Protein AF-S4PK07-F1 (afdb_monomer)

Nearest PDB structures (foldseek):
  1t4g-assembly1_A  TM=9.200E-01  e=1.326E-03  Methanococcus voltae
  2f1j-assembly1_A  TM=9.199E-01  e=3.202E-03  Methanococcus voltae
  2bke-assembly1_A  TM=7.928E-01  e=1.201E-02  Saccharolobus solfataricus P2
  8dfb-assembly1_B  TM=7.215E-01  e=1.399E-01  Methanopyrus kandleri
  8gja-assembly3_F  TM=7.764E-01  e=1.349E+00  Alvinella pompejana

Mean predicted aligned error: 3.51 Å

Secondary structure (DSSP, 8-state):
---TT--HHHHHHHHHTT--SHHHHHHS-HHHHHHHSTT--HHHHHHHHHHHHHHHHHHHHHHHHHHHHHHHHHT-

Structure (mmCIF, N/CA/C/O backbone):
data_AF-S4PK07-F1
#
_entry.id   AF-S4PK07-F1
#
loop_
_atom_site.group_PDB
_atom_site.id
_atom_site.type_symbol
_atom_site.label_atom_id
_atom_site.label_alt_id
_atom_site.label_comp_id
_atom_site.label_asym_id
_atom_site.label_entity_id
_atom_site.label_seq_id
_atom_site.pdbx_PDB_ins_code
_atom_site.Cartn_x
_atom_site.Cartn_y
_atom_site.Cartn_z
_atom_site.occupancy
_atom_site.B_iso_or_equiv
_atom_site.auth_seq_id
_atom_site.auth_comp_id
_atom_site.auth_asym_id
_atom_site.auth_atom_id
_atom_site.pdbx_PDB_model_num
ATOM 1 N N . MET A 1 1 ? -6.844 3.480 -8.702 1.00 71.62 1 MET A N 1
ATOM 2 C CA . MET A 1 1 ? -5.800 3.499 -7.6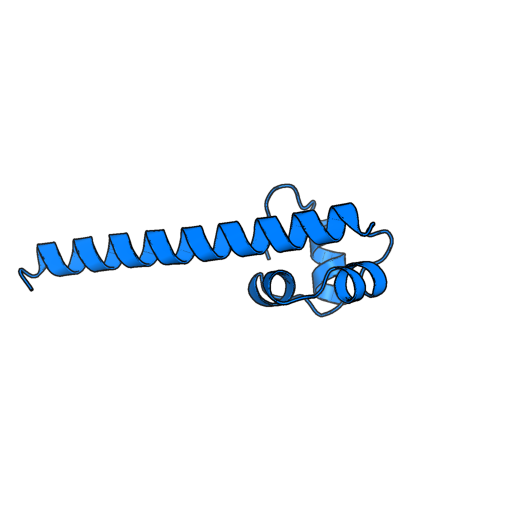62 1.00 71.62 1 MET A CA 1
ATOM 3 C C . MET A 1 1 ? -5.302 4.921 -7.538 1.00 71.62 1 MET A C 1
ATOM 5 O O . MET A 1 1 ? -4.914 5.487 -8.556 1.00 71.62 1 MET A O 1
ATOM 9 N N . GLU A 1 2 ? -5.319 5.465 -6.327 1.00 74.94 2 GLU A N 1
ATOM 10 C CA . GLU A 1 2 ? -4.716 6.757 -6.005 1.00 74.94 2 GLU A CA 1
ATOM 11 C C . GLU A 1 2 ? -3.502 6.510 -5.108 1.00 74.94 2 GLU A C 1
ATOM 13 O O . GLU A 1 2 ? -3.574 5.734 -4.160 1.00 74.94 2 GLU A O 1
ATOM 18 N N . LEU A 1 3 ? -2.370 7.108 -5.468 1.00 75.94 3 LEU A N 1
ATOM 19 C CA . LEU A 1 3 ? -1.109 7.053 -4.733 1.00 75.94 3 LEU A CA 1
ATOM 20 C C . LEU A 1 3 ? -0.524 8.470 -4.731 1.00 75.94 3 LEU A C 1
ATOM 22 O O . LEU A 1 3 ? -0.458 9.081 -5.807 1.00 75.94 3 LEU A O 1
ATOM 26 N N . PRO A 1 4 ? -0.076 8.999 -3.580 1.00 73.38 4 PRO A N 1
ATOM 27 C CA . PRO A 1 4 ? 0.588 10.287 -3.509 1.00 73.38 4 PRO A CA 1
ATOM 28 C C . PRO A 1 4 ? 1.743 10.360 -4.508 1.00 73.38 4 PRO A C 1
ATOM 30 O O . PRO A 1 4 ? 2.482 9.396 -4.698 1.00 73.38 4 PRO A O 1
ATOM 33 N N . ALA A 1 5 ? 1.871 11.504 -5.182 1.00 71.69 5 ALA A N 1
ATOM 34 C CA . ALA A 1 5 ? 2.905 11.771 -6.186 1.00 71.69 5 ALA A CA 1
ATOM 35 C C . ALA A 1 5 ? 2.934 10.824 -7.413 1.00 71.69 5 ALA A C 1
ATOM 37 O O . ALA A 1 5 ? 3.823 10.939 -8.263 1.00 71.69 5 ALA A O 1
ATOM 38 N N . VAL A 1 6 ? 1.943 9.942 -7.590 1.00 82.12 6 VAL A N 1
ATOM 39 C CA . VAL A 1 6 ? 1.825 9.092 -8.782 1.00 82.12 6 VAL A CA 1
ATOM 40 C C . VAL A 1 6 ? 0.973 9.788 -9.836 1.00 82.12 6 VAL A C 1
ATOM 42 O O . VAL A 1 6 ? -0.248 9.875 -9.743 1.00 82.12 6 VAL A O 1
ATOM 45 N N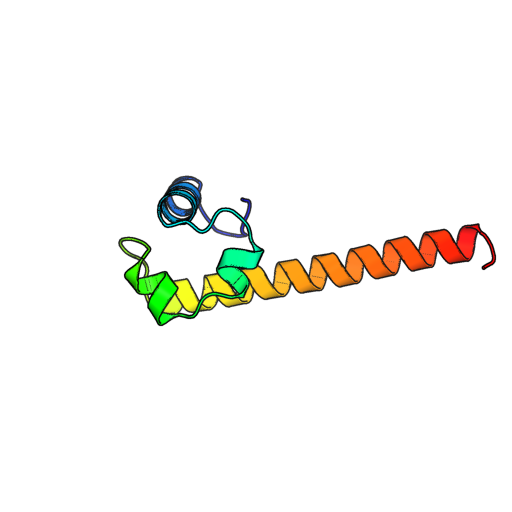 . LYS A 1 7 ? 1.623 10.257 -10.905 1.00 87.88 7 LYS A N 1
ATOM 46 C CA . LYS A 1 7 ? 0.921 10.789 -12.083 1.00 87.88 7 LYS A CA 1
ATOM 47 C C . LYS A 1 7 ? 0.042 9.705 -12.720 1.00 87.88 7 LYS A C 1
ATOM 49 O O . LYS A 1 7 ? 0.425 8.535 -12.760 1.00 87.88 7 LYS A O 1
ATOM 54 N N . ARG A 1 8 ? -1.070 10.108 -13.350 1.00 88.88 8 ARG A N 1
ATOM 55 C CA . ARG A 1 8 ? -2.019 9.212 -14.049 1.00 88.88 8 ARG A CA 1
ATOM 56 C C . ARG A 1 8 ? -1.342 8.191 -14.974 1.00 88.88 8 ARG A C 1
ATOM 58 O O . ARG A 1 8 ? -1.742 7.033 -15.009 1.00 88.88 8 ARG A O 1
ATOM 65 N N . ALA A 1 9 ? -0.299 8.602 -15.698 1.00 89.88 9 ALA A N 1
ATOM 66 C CA . ALA A 1 9 ? 0.459 7.711 -16.577 1.00 89.88 9 ALA A CA 1
ATOM 67 C C . ALA A 1 9 ? 1.125 6.547 -15.818 1.00 89.88 9 ALA A C 1
ATOM 69 O O . ALA A 1 9 ? 1.045 5.403 -16.262 1.00 89.88 9 ALA A O 1
ATOM 70 N N . ARG A 1 10 ? 1.723 6.812 -14.649 1.00 92.25 10 ARG A N 1
ATOM 71 C CA . ARG A 1 10 ? 2.331 5.775 -13.803 1.00 92.25 10 ARG A CA 1
ATOM 72 C C . ARG A 1 10 ? 1.264 4.872 -13.183 1.00 92.25 10 ARG A C 1
ATOM 74 O O . ARG A 1 10 ? 1.446 3.661 -13.179 1.00 92.25 10 ARG A O 1
A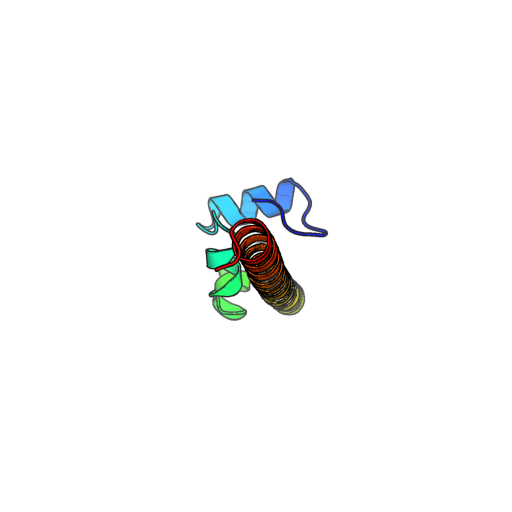TOM 81 N N . ALA A 1 11 ? 0.131 5.429 -12.749 1.00 91.81 11 ALA A N 1
ATOM 82 C CA . ALA A 1 11 ? -0.999 4.629 -12.268 1.00 91.81 11 ALA A CA 1
ATOM 83 C C . ALA A 1 11 ? -1.503 3.644 -13.343 1.00 91.81 11 ALA A C 1
ATOM 85 O O . ALA A 1 11 ? -1.756 2.479 -13.050 1.00 91.81 11 ALA A O 1
ATOM 86 N N . LEU A 1 12 ? -1.575 4.075 -14.609 1.00 92.56 12 LEU A N 1
ATOM 87 C CA . LEU A 1 12 ? -1.926 3.196 -15.731 1.00 92.56 12 LEU A CA 1
ATOM 88 C C . LEU A 1 12 ? -0.891 2.087 -15.961 1.00 92.56 12 LEU A C 1
ATOM 90 O O . LEU A 1 12 ? -1.279 0.959 -16.255 1.00 92.56 12 LEU A O 1
ATOM 94 N N . GLN A 1 13 ? 0.407 2.381 -15.834 1.00 94.31 13 GLN A N 1
ATOM 95 C CA . GLN A 1 13 ? 1.458 1.361 -15.939 1.00 94.31 13 GLN A CA 1
ATOM 96 C C . GLN A 1 13 ? 1.337 0.309 -14.831 1.00 94.31 13 GLN A C 1
ATOM 98 O O . GLN A 1 13 ? 1.401 -0.878 -15.128 1.00 94.31 13 GLN A O 1
ATOM 103 N N . LEU A 1 14 ? 1.101 0.738 -13.588 1.00 94.75 14 LEU A N 1
ATOM 104 C CA . LEU A 1 14 ? 0.898 -0.156 -12.444 1.00 94.75 14 LEU A CA 1
ATOM 105 C C . LEU A 1 14 ? -0.302 -1.087 -12.669 1.00 94.75 14 LEU A C 1
ATOM 107 O O . LEU A 1 14 ? -0.163 -2.303 -12.562 1.00 94.75 14 LEU A O 1
ATOM 111 N N . VAL A 1 15 ? -1.444 -0.537 -13.095 1.00 93.94 15 VAL A N 1
ATOM 112 C CA . VAL A 1 15 ? -2.654 -1.324 -13.392 1.00 93.94 15 VAL A CA 1
ATOM 113 C C . VAL A 1 15 ? -2.415 -2.330 -14.520 1.00 93.94 15 VAL A C 1
ATOM 115 O O . VAL A 1 15 ? -2.855 -3.475 -14.424 1.00 93.94 15 VAL A O 1
ATOM 118 N N . ARG A 1 16 ? -1.707 -1.926 -15.584 1.00 94.56 16 ARG A N 1
ATOM 119 C CA . ARG A 1 16 ? -1.348 -2.816 -16.704 1.00 94.56 16 ARG A CA 1
ATOM 120 C C . ARG A 1 16 ? -0.389 -3.929 -16.285 1.00 94.56 16 ARG A C 1
ATOM 122 O O . ARG A 1 16 ? -0.496 -5.025 -16.816 1.00 94.56 16 ARG A O 1
ATOM 129 N N . ALA A 1 17 ? 0.491 -3.659 -15.324 1.00 94.88 17 ALA A N 1
ATOM 130 C CA . ALA A 1 17 ? 1.390 -4.643 -14.727 1.00 94.88 17 ALA A CA 1
ATOM 131 C C . ALA A 1 17 ? 0.705 -5.544 -13.674 1.00 94.88 17 ALA A C 1
ATOM 133 O O . ALA A 1 17 ? 1.362 -6.380 -13.067 1.00 94.88 17 ALA A O 1
ATOM 134 N N . GLY A 1 18 ? -0.609 -5.398 -13.456 1.00 94.81 18 GLY A N 1
ATOM 135 C CA . GLY A 1 18 ? -1.392 -6.241 -12.546 1.00 94.81 18 GLY A CA 1
ATOM 136 C C . GLY A 1 18 ? -1.596 -5.664 -11.143 1.00 94.81 18 GLY A C 1
ATOM 137 O O . GLY A 1 18 ? -2.410 -6.201 -10.397 1.00 94.81 18 GLY A O 1
ATOM 138 N N . TYR A 1 19 ? -0.956 -4.542 -10.807 1.00 95.88 19 TYR A N 1
ATOM 139 C CA . TYR A 1 19 ? -1.112 -3.851 -9.524 1.00 95.88 19 TYR A CA 1
ATOM 140 C C . TYR A 1 19 ? -2.349 -2.945 -9.560 1.00 95.88 19 TYR A C 1
ATOM 142 O O . TYR A 1 19 ? -2.282 -1.764 -9.913 1.00 95.88 19 TYR A O 1
ATOM 150 N N . LYS A 1 20 ? -3.519 -3.512 -9.258 1.00 94.12 20 LYS A N 1
ATOM 151 C CA . LYS A 1 20 ? -4.819 -2.834 -9.407 1.00 94.12 20 LYS A CA 1
ATOM 152 C C . LYS A 1 20 ? -5.251 -2.118 -8.132 1.00 94.12 20 LYS A C 1
ATOM 154 O O . LYS A 1 20 ? -6.015 -1.151 -8.202 1.00 94.12 20 LYS A O 1
ATOM 159 N N . ARG A 1 21 ? -4.758 -2.575 -6.983 1.00 94.81 21 ARG A N 1
ATOM 160 C CA . ARG A 1 21 ? -5.085 -2.061 -5.656 1.00 94.81 21 ARG A CA 1
ATOM 161 C C . ARG A 1 21 ? -3.829 -1.689 -4.875 1.00 94.81 21 ARG A C 1
ATOM 163 O O . ARG A 1 21 ? -2.745 -2.197 -5.148 1.00 94.81 21 ARG A O 1
ATOM 170 N N . ILE A 1 22 ? -3.972 -0.784 -3.908 1.00 94.56 22 ILE A N 1
ATOM 171 C CA . ILE A 1 22 ? -2.845 -0.284 -3.104 1.00 94.56 22 ILE A CA 1
ATOM 172 C C . ILE A 1 22 ? -2.143 -1.414 -2.341 1.00 94.56 22 ILE A C 1
ATOM 174 O O . ILE A 1 22 ? -0.922 -1.417 -2.203 1.00 94.56 22 ILE A O 1
ATOM 178 N N . GLU A 1 23 ? -2.908 -2.425 -1.932 1.00 95.88 23 GLU A N 1
ATOM 179 C CA . GLU A 1 23 ? -2.419 -3.617 -1.250 1.00 95.88 23 GLU A CA 1
ATOM 180 C C . GLU A 1 23 ? -1.498 -4.453 -2.139 1.00 95.88 23 GLU A C 1
ATOM 182 O O . GLU A 1 23 ? -0.561 -5.059 -1.625 1.00 95.88 23 GLU A O 1
ATOM 187 N N . ASP A 1 24 ? -1.727 -4.460 -3.456 1.00 96.81 24 ASP A N 1
ATOM 188 C CA . ASP A 1 24 ? -0.879 -5.185 -4.405 1.00 96.81 24 ASP A CA 1
ATOM 189 C C . ASP A 1 24 ? 0.532 -4.579 -4.422 1.00 96.81 24 ASP A C 1
ATOM 191 O O . ASP A 1 24 ? 1.523 -5.299 -4.488 1.00 96.81 24 ASP A O 1
ATOM 195 N N . ILE A 1 25 ? 0.630 -3.250 -4.306 1.00 96.50 25 ILE A N 1
ATOM 196 C CA . ILE A 1 25 ? 1.907 -2.525 -4.260 1.00 96.50 25 ILE A CA 1
ATOM 197 C C . ILE A 1 25 ? 2.566 -2.682 -2.892 1.00 96.50 25 ILE A C 1
ATOM 199 O O . ILE A 1 25 ? 3.751 -2.981 -2.820 1.00 96.50 25 ILE A O 1
ATOM 203 N N . ALA A 1 26 ? 1.812 -2.538 -1.800 1.00 97.06 26 ALA A N 1
ATOM 204 C CA . ALA A 1 26 ? 2.352 -2.649 -0.443 1.00 97.06 26 ALA A CA 1
ATOM 205 C C . ALA A 1 26 ? 2.975 -4.029 -0.141 1.00 97.06 26 ALA A C 1
ATOM 207 O O . ALA A 1 26 ? 3.897 -4.129 0.681 1.00 97.06 26 ALA A O 1
ATOM 208 N N . LYS A 1 27 ? 2.465 -5.082 -0.796 1.00 97.31 27 LYS A N 1
ATOM 209 C CA . LYS A 1 27 ? 2.926 -6.474 -0.666 1.00 97.31 27 LYS A CA 1
ATOM 210 C C . LYS A 1 27 ? 4.029 -6.861 -1.651 1.00 97.31 27 LYS A C 1
ATOM 212 O O . LYS A 1 27 ? 4.664 -7.887 -1.437 1.00 97.31 27 LYS A O 1
ATOM 217 N N . ALA A 1 28 ? 4.241 -6.083 -2.711 1.00 97.62 28 ALA A N 1
ATOM 218 C CA . ALA A 1 28 ? 5.252 -6.386 -3.714 1.00 97.62 28 ALA A CA 1
ATOM 219 C C . ALA A 1 28 ? 6.671 -6.275 -3.138 1.00 97.62 28 ALA A C 1
ATOM 221 O O . ALA A 1 28 ? 6.934 -5.472 -2.236 1.00 97.62 28 ALA A O 1
ATOM 222 N N . SER A 1 29 ? 7.605 -7.041 -3.700 1.00 98.00 29 SER A N 1
ATOM 223 C CA . SER A 1 29 ? 9.030 -6.776 -3.507 1.00 98.00 29 SER A CA 1
ATOM 224 C C . SER A 1 29 ? 9.517 -5.661 -4.439 1.00 98.00 29 SER A C 1
ATOM 226 O O . SER A 1 29 ? 8.955 -5.420 -5.512 1.00 98.00 29 SER A O 1
ATOM 228 N N . VAL A 1 30 ? 10.601 -4.987 -4.042 1.00 98.06 30 VAL A N 1
ATOM 229 C CA . VAL A 1 30 ? 11.238 -3.933 -4.851 1.00 98.06 30 VAL A CA 1
ATOM 230 C C . VAL A 1 30 ? 11.639 -4.465 -6.228 1.00 98.06 30 VAL A C 1
ATOM 232 O O . VAL A 1 30 ? 11.429 -3.783 -7.230 1.00 98.06 30 VAL A O 1
ATOM 235 N N . ASP A 1 31 ? 12.185 -5.683 -6.282 1.00 97.88 31 ASP A N 1
ATOM 236 C CA . ASP A 1 31 ? 12.665 -6.297 -7.520 1.00 97.88 31 ASP A CA 1
ATOM 237 C C . ASP A 1 31 ? 11.513 -6.683 -8.454 1.00 97.88 31 ASP A C 1
ATOM 239 O O . ASP A 1 31 ? 11.559 -6.359 -9.639 1.00 97.88 31 ASP A O 1
ATOM 243 N N . GLU A 1 32 ? 10.439 -7.293 -7.943 1.00 97.19 32 GLU A N 1
ATOM 244 C CA . GLU A 1 32 ? 9.248 -7.591 -8.754 1.00 97.19 32 GLU A CA 1
ATOM 245 C C . GLU A 1 32 ? 8.632 -6.316 -9.330 1.00 97.19 32 GLU A C 1
ATOM 247 O O . GLU A 1 32 ? 8.340 -6.246 -10.524 1.00 97.19 32 GLU A O 1
ATOM 252 N N . LEU A 1 33 ? 8.460 -5.286 -8.497 1.00 96.56 33 LEU A N 1
ATOM 253 C CA . LEU A 1 33 ? 7.817 -4.048 -8.916 1.00 96.56 33 LEU A CA 1
ATOM 254 C C . LEU A 1 33 ? 8.667 -3.294 -9.950 1.00 96.56 33 LEU A C 1
ATOM 256 O O . LEU A 1 33 ? 8.131 -2.818 -10.952 1.00 96.56 33 LEU A O 1
ATOM 260 N N . ALA A 1 34 ? 9.986 -3.215 -9.745 1.00 97.44 34 ALA A N 1
ATOM 261 C CA . ALA A 1 34 ? 10.906 -2.575 -10.686 1.00 97.44 34 ALA A CA 1
ATOM 262 C C . ALA A 1 34 ? 10.997 -3.325 -12.028 1.00 97.44 34 ALA A C 1
ATOM 264 O O . ALA A 1 34 ? 11.079 -2.686 -13.076 1.00 97.44 34 ALA A O 1
ATOM 265 N N . ASN A 1 35 ? 10.934 -4.661 -12.012 1.00 97.12 35 ASN A N 1
ATOM 266 C CA . ASN A 1 35 ? 11.010 -5.480 -13.225 1.00 97.12 35 ASN A CA 1
ATOM 267 C C . ASN A 1 35 ? 9.701 -5.483 -14.029 1.00 97.12 35 ASN A C 1
ATOM 269 O O . ASN A 1 35 ? 9.733 -5.490 -15.258 1.00 97.12 35 ASN A O 1
ATOM 273 N N . ASN A 1 36 ? 8.548 -5.451 -13.356 1.00 96.06 36 ASN A N 1
ATOM 274 C CA . ASN A 1 36 ? 7.240 -5.545 -14.012 1.00 96.06 36 ASN A CA 1
ATOM 275 C C . ASN A 1 36 ? 6.708 -4.195 -14.516 1.00 96.06 36 ASN A C 1
ATOM 277 O O . ASN A 1 36 ? 5.799 -4.154 -15.348 1.00 96.06 36 ASN A O 1
ATOM 281 N N . VAL A 1 37 ? 7.249 -3.076 -14.0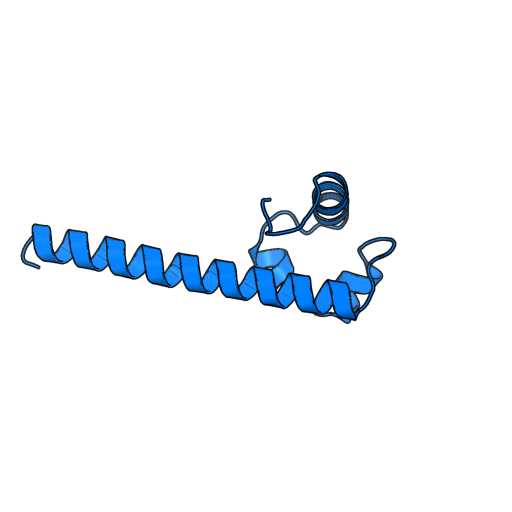25 1.00 94.75 37 VAL A N 1
ATOM 282 C CA . VAL A 1 37 ? 6.784 -1.732 -14.382 1.00 94.75 37 VAL A CA 1
ATOM 283 C C . VAL A 1 37 ? 7.857 -1.002 -15.186 1.00 94.75 37 VAL A C 1
ATOM 285 O O . VAL A 1 37 ? 8.900 -0.613 -14.668 1.00 94.75 37 VAL A O 1
ATOM 288 N N . ALA A 1 38 ? 7.562 -0.735 -16.460 1.00 91.69 38 ALA A N 1
ATOM 289 C CA . ALA A 1 38 ? 8.493 -0.068 -17.368 1.00 91.69 38 ALA A CA 1
ATOM 290 C C . ALA A 1 38 ? 9.043 1.257 -16.801 1.00 91.69 38 ALA A C 1
ATOM 292 O 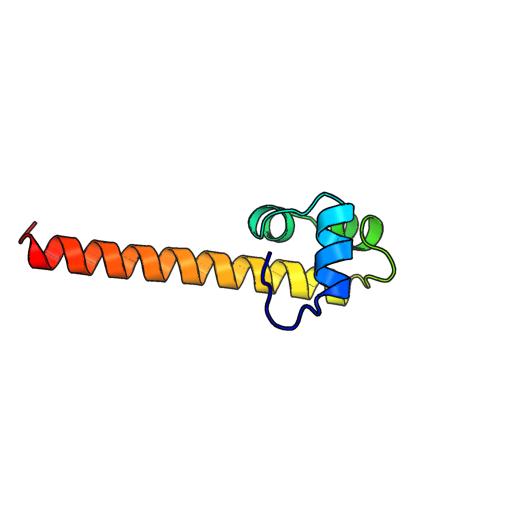O . ALA A 1 38 ? 8.304 2.096 -16.266 1.00 91.69 38 ALA A O 1
ATOM 293 N N . HIS A 1 39 ? 10.355 1.457 -16.964 1.00 92.50 39 HIS A N 1
ATOM 294 C CA . HIS A 1 39 ? 11.083 2.648 -16.512 1.00 92.50 39 HIS A CA 1
ATOM 295 C C . HIS A 1 39 ? 10.851 2.978 -15.025 1.00 92.50 39 HIS A C 1
ATOM 297 O O . HIS A 1 39 ? 10.699 4.148 -14.656 1.00 92.50 39 HIS A O 1
ATOM 303 N N . LEU A 1 40 ? 10.745 1.961 -14.168 1.00 94.25 40 LEU A N 1
ATOM 304 C CA . LEU A 1 40 ? 10.712 2.129 -12.720 1.00 94.25 40 LEU A CA 1
ATOM 305 C C . LEU A 1 40 ? 12.079 1.759 -12.138 1.00 94.25 40 LEU A C 1
ATOM 307 O O . LEU A 1 40 ? 12.537 0.631 -12.278 1.00 94.25 40 LEU A O 1
ATOM 311 N N . SER A 1 41 ? 12.753 2.716 -11.498 1.00 96.38 41 SER A N 1
ATOM 312 C CA . SER A 1 41 ? 13.992 2.420 -10.775 1.00 96.38 41 SER A CA 1
ATOM 313 C C . SER A 1 41 ? 13.688 1.690 -9.467 1.00 96.38 41 SER A C 1
ATOM 315 O O . SER A 1 41 ? 12.610 1.856 -8.896 1.00 96.38 41 SER A O 1
ATOM 317 N N . ARG A 1 42 ? 14.665 0.942 -8.939 1.00 97.44 42 ARG A N 1
ATOM 318 C CA . ARG A 1 42 ? 14.542 0.273 -7.632 1.00 97.44 42 ARG A CA 1
ATOM 319 C C . ARG A 1 42 ? 14.196 1.254 -6.511 1.00 97.44 42 ARG A C 1
ATOM 321 O O . ARG A 1 42 ? 13.296 0.983 -5.733 1.00 97.44 42 ARG A O 1
ATOM 328 N N . SER A 1 43 ? 14.846 2.418 -6.468 1.00 97.12 43 SER A N 1
ATOM 329 C CA . SER A 1 43 ? 14.554 3.448 -5.460 1.00 97.12 43 SER A CA 1
ATOM 330 C C . SER A 1 43 ? 13.130 3.994 -5.584 1.00 97.12 43 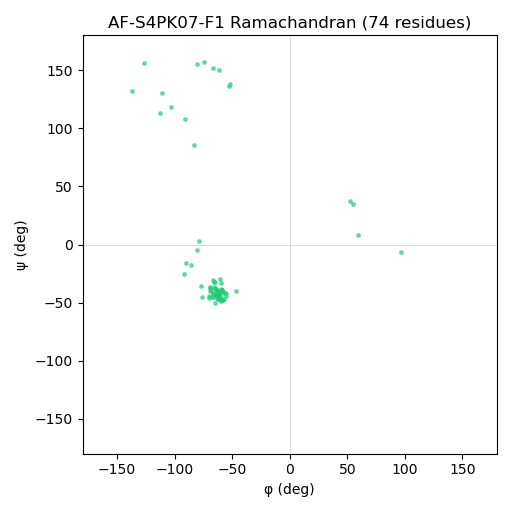SER A C 1
ATOM 332 O O . SER A 1 43 ? 12.459 4.206 -4.582 1.00 97.12 43 SER A O 1
ATOM 334 N N . ALA A 1 44 ? 12.633 4.196 -6.810 1.00 95.00 44 ALA A N 1
ATOM 335 C CA . ALA A 1 44 ? 11.253 4.628 -7.011 1.00 95.00 44 ALA A CA 1
ATOM 336 C C . ALA A 1 44 ? 10.248 3.527 -6.631 1.00 95.00 44 ALA A C 1
ATOM 338 O O . ALA A 1 44 ? 9.204 3.834 -6.065 1.00 95.00 44 ALA A O 1
ATOM 339 N N . ALA A 1 45 ? 10.561 2.261 -6.916 1.00 96.62 45 ALA A N 1
ATOM 340 C CA . ALA A 1 45 ? 9.758 1.121 -6.485 1.00 96.62 45 ALA A CA 1
ATOM 341 C C . ALA A 1 45 ? 9.690 1.026 -4.952 1.00 96.62 45 ALA A C 1
ATOM 343 O O . ALA A 1 45 ? 8.600 0.907 -4.402 1.00 96.62 45 ALA A O 1
ATOM 344 N N . ASP A 1 46 ? 10.823 1.161 -4.265 1.00 97.75 46 ASP A N 1
ATOM 345 C CA . ASP A 1 46 ? 10.893 1.151 -2.802 1.00 97.75 46 ASP A CA 1
ATOM 346 C C . ASP A 1 46 ? 10.075 2.287 -2.165 1.00 97.75 46 ASP A C 1
ATOM 348 O O . ASP A 1 46 ? 9.271 2.056 -1.257 1.00 97.75 46 ASP A O 1
ATOM 352 N N . HIS A 1 47 ? 10.172 3.503 -2.714 1.00 95.81 47 HIS A N 1
ATOM 353 C CA . HIS A 1 47 ? 9.335 4.623 -2.282 1.00 95.81 47 HIS A CA 1
ATOM 354 C C . HIS A 1 47 ? 7.840 4.366 -2.508 1.00 95.81 47 HIS A C 1
ATOM 356 O O . HIS A 1 47 ? 7.034 4.696 -1.641 1.00 95.81 47 HIS A O 1
ATOM 362 N N . LEU A 1 48 ? 7.448 3.764 -3.638 1.00 95.56 48 LEU A N 1
ATOM 363 C CA . LEU A 1 48 ? 6.047 3.414 -3.900 1.00 95.56 48 LEU A CA 1
ATOM 364 C C . LEU A 1 48 ? 5.522 2.377 -2.904 1.00 95.56 48 LEU A C 1
ATOM 366 O O . LEU A 1 48 ? 4.409 2.529 -2.405 1.00 95.56 48 LEU A O 1
ATOM 370 N N . ILE A 1 49 ? 6.319 1.350 -2.604 1.00 97.00 49 ILE A N 1
ATOM 371 C CA . ILE A 1 49 ? 5.972 0.309 -1.629 1.00 97.00 49 ILE A CA 1
ATOM 372 C C . ILE A 1 49 ? 5.802 0.932 -0.241 1.00 97.00 49 ILE A C 1
ATOM 374 O O . ILE A 1 49 ? 4.795 0.691 0.427 1.00 97.00 49 ILE A O 1
ATOM 378 N N . SER A 1 50 ? 6.746 1.777 0.173 1.00 96.81 50 SER A N 1
ATOM 379 C CA . SER A 1 50 ? 6.701 2.467 1.465 1.00 96.81 50 SER A CA 1
ATOM 380 C C . SER A 1 50 ? 5.494 3.401 1.572 1.00 96.81 50 SER A C 1
ATOM 382 O O . SER A 1 50 ? 4.747 3.324 2.545 1.00 96.81 50 SER A O 1
ATOM 384 N N . ALA A 1 51 ? 5.230 4.213 0.544 1.00 95.69 51 ALA A N 1
ATOM 385 C CA . ALA A 1 51 ? 4.064 5.095 0.501 1.00 95.69 51 ALA A CA 1
ATOM 386 C C . ALA A 1 51 ? 2.739 4.314 0.544 1.00 95.69 51 ALA A C 1
ATOM 388 O O . ALA A 1 51 ? 1.813 4.704 1.254 1.00 95.69 51 ALA A O 1
ATOM 389 N N . ALA A 1 52 ? 2.652 3.185 -0.167 1.00 96.00 52 ALA A N 1
ATOM 390 C CA . ALA A 1 52 ? 1.477 2.318 -0.138 1.00 96.00 52 ALA A CA 1
ATOM 391 C C . ALA A 1 52 ? 1.227 1.721 1.257 1.00 96.00 52 ALA A C 1
ATOM 393 O O . ALA A 1 52 ? 0.080 1.630 1.692 1.00 96.00 52 ALA A O 1
ATOM 394 N N . ARG A 1 53 ? 2.290 1.337 1.977 1.00 97.06 53 ARG A N 1
ATOM 395 C CA . ARG A 1 53 ? 2.188 0.832 3.355 1.00 97.06 53 ARG A CA 1
ATOM 396 C C . ARG A 1 53 ? 1.738 1.913 4.328 1.00 97.06 53 ARG A C 1
ATOM 398 O O . ARG A 1 53 ? 0.838 1.647 5.115 1.00 97.06 53 ARG A O 1
ATOM 405 N N . VAL A 1 54 ? 2.313 3.113 4.246 1.00 96.38 54 VAL A N 1
ATOM 406 C CA . VAL A 1 54 ? 1.911 4.250 5.090 1.00 96.38 54 VAL A CA 1
ATOM 407 C C . VAL A 1 54 ? 0.428 4.559 4.900 1.00 96.38 54 VAL A C 1
ATOM 409 O O . VAL A 1 54 ? -0.303 4.584 5.880 1.00 96.38 54 VAL A O 1
ATOM 412 N N . MET A 1 55 ? -0.049 4.650 3.655 1.00 95.62 55 MET A N 1
ATOM 413 C CA . MET A 1 55 ? -1.471 4.883 3.377 1.00 95.62 55 MET A CA 1
ATOM 414 C C . MET A 1 55 ? -2.379 3.798 3.975 1.00 95.62 55 MET A C 1
ATOM 416 O O . MET A 1 55 ? -3.473 4.085 4.458 1.00 95.62 55 MET A O 1
ATOM 420 N N . LEU A 1 56 ? -1.957 2.532 3.926 1.00 96.69 56 LEU A N 1
ATOM 421 C CA . LEU A 1 56 ? -2.728 1.441 4.519 1.00 96.69 56 LEU A CA 1
ATOM 422 C C . LEU A 1 56 ? -2.749 1.508 6.047 1.00 96.69 56 LEU A C 1
ATOM 424 O O . LEU A 1 56 ? -3.783 1.205 6.633 1.00 96.69 56 LEU A O 1
ATOM 428 N N . ILE A 1 57 ? -1.647 1.917 6.676 1.00 97.50 57 ILE A N 1
ATOM 429 C CA . ILE A 1 57 ? -1.582 2.144 8.123 1.00 97.50 57 ILE A CA 1
ATOM 430 C C . ILE A 1 57 ? -2.503 3.303 8.506 1.00 97.50 57 ILE A C 1
ATOM 432 O O . ILE A 1 57 ? -3.363 3.122 9.357 1.00 97.50 57 ILE A O 1
ATOM 436 N N . GLU A 1 58 ? -2.408 4.444 7.820 1.00 96.94 58 GLU A N 1
ATOM 437 C CA . GLU A 1 58 ? -3.298 5.594 8.035 1.00 96.94 58 GLU A CA 1
ATOM 438 C C . GLU A 1 58 ? -4.771 5.201 7.886 1.00 96.94 58 GLU A C 1
ATOM 440 O O . GLU A 1 58 ? -5.605 5.570 8.707 1.00 96.94 58 GLU A O 1
ATOM 445 N N . LYS A 1 59 ? -5.100 4.382 6.880 1.00 96.38 59 LYS A N 1
ATOM 446 C CA . LYS A 1 59 ? -6.456 3.852 6.710 1.00 96.38 59 LYS A CA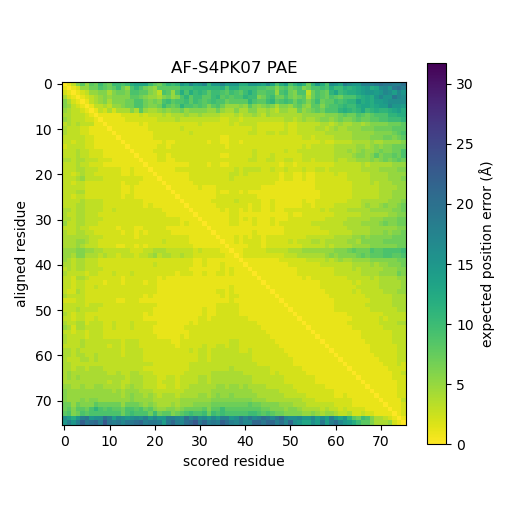 1
ATOM 447 C C . LYS A 1 59 ? -6.899 3.002 7.904 1.00 96.38 59 LYS A C 1
ATOM 449 O O . LYS A 1 59 ? -8.057 3.091 8.293 1.00 96.38 59 LYS A O 1
ATOM 454 N N . VAL A 1 60 ? -6.022 2.165 8.456 1.00 98.19 60 VAL A N 1
ATOM 455 C CA . VAL A 1 60 ? -6.337 1.350 9.640 1.00 98.19 60 VAL A CA 1
ATOM 456 C C . VAL A 1 60 ? -6.558 2.233 10.863 1.00 98.19 60 VAL A C 1
ATOM 458 O O . VAL A 1 60 ? -7.541 2.022 11.565 1.00 98.19 60 VAL A O 1
ATOM 461 N N . GLU A 1 61 ? -5.695 3.218 11.096 1.00 98.38 61 GLU A N 1
ATOM 462 C CA . GLU A 1 61 ? -5.831 4.134 12.232 1.00 98.38 61 GLU A CA 1
ATOM 463 C C . GLU A 1 61 ? -7.118 4.963 12.134 1.00 98.38 61 GLU A C 1
ATOM 465 O O . GLU A 1 61 ? -7.869 5.034 13.102 1.00 98.38 61 GLU A O 1
ATOM 470 N N . ASN A 1 62 ? -7.453 5.479 10.948 1.00 98.25 62 ASN A N 1
ATOM 471 C CA . ASN A 1 62 ? -8.710 6.202 10.735 1.00 98.25 62 ASN A CA 1
ATOM 472 C C . ASN A 1 62 ? -9.937 5.319 10.995 1.00 98.25 62 ASN A C 1
ATOM 474 O O . ASN A 1 62 ? -10.875 5.755 11.650 1.00 98.25 62 ASN A O 1
ATOM 478 N N . LEU A 1 63 ? -9.924 4.069 10.517 1.00 98.56 63 LEU A N 1
ATOM 479 C CA . LEU A 1 63 ? -11.021 3.125 10.756 1.00 98.56 63 LEU A CA 1
ATOM 480 C C . LEU A 1 63 ? -11.146 2.737 12.236 1.00 98.56 63 LEU A C 1
ATOM 482 O O . LEU A 1 63 ? -12.244 2.432 12.691 1.00 98.56 63 LEU A O 1
ATOM 486 N N . ARG A 1 64 ? -10.036 2.711 12.983 1.00 98.44 64 ARG A N 1
ATOM 487 C CA . ARG A 1 64 ? -10.049 2.462 14.432 1.00 98.44 64 ARG A CA 1
ATOM 488 C C . ARG A 1 64 ? -10.643 3.638 15.189 1.00 98.44 64 ARG A C 1
ATOM 490 O O . ARG A 1 64 ? -11.498 3.400 16.029 1.00 98.44 64 ARG A O 1
ATOM 497 N N . ALA A 1 65 ? -10.226 4.857 14.854 1.00 98.19 65 ALA A N 1
ATOM 498 C CA . ALA A 1 65 ? -10.785 6.069 15.439 1.00 98.19 65 ALA A CA 1
ATOM 499 C C . ALA A 1 65 ? -12.295 6.165 15.168 1.00 98.19 65 ALA A C 1
ATOM 501 O O . ALA A 1 65 ? -13.072 6.309 16.099 1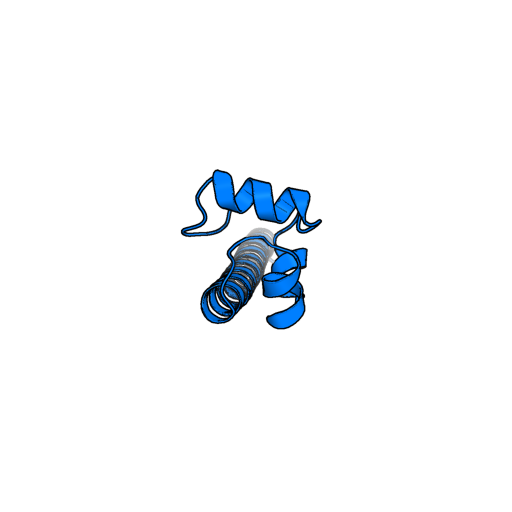.00 98.19 65 ALA A O 1
ATOM 502 N N . GLU A 1 66 ? -12.726 5.947 13.920 1.00 98.06 66 GLU A N 1
ATOM 503 C CA . GLU A 1 66 ? -14.153 5.943 13.562 1.00 98.06 66 GLU A CA 1
ATOM 504 C C . GLU A 1 66 ? -14.941 4.867 14.329 1.00 98.06 66 GLU A C 1
ATOM 506 O O . GLU A 1 66 ? -16.069 5.097 14.757 1.00 98.06 66 GLU A O 1
ATOM 511 N N . ALA A 1 67 ? -14.354 3.684 14.538 1.00 98.25 67 ALA A N 1
ATOM 512 C CA . ALA A 1 67 ? -14.988 2.642 15.338 1.00 98.25 67 ALA A CA 1
ATOM 513 C C . ALA A 1 67 ? -15.077 3.014 16.827 1.00 98.25 67 ALA A C 1
ATOM 515 O O . ALA A 1 67 ? -16.084 2.704 17.458 1.00 98.25 67 ALA A O 1
ATOM 516 N N . GLU A 1 68 ? -14.047 3.652 17.385 1.00 97.62 68 GLU A N 1
ATOM 517 C CA . GLU A 1 68 ? -14.033 4.138 18.769 1.00 97.62 68 GLU A CA 1
ATOM 518 C C . GLU A 1 68 ? -15.102 5.215 18.985 1.00 97.62 68 GLU A C 1
ATOM 520 O O . GLU A 1 68 ? -15.897 5.084 19.913 1.00 97.62 68 GLU A O 1
ATOM 525 N N . ASP A 1 69 ? -15.212 6.177 18.065 1.00 97.62 69 ASP A N 1
ATOM 526 C CA . ASP A 1 69 ? -16.240 7.223 18.093 1.00 97.62 69 ASP A CA 1
ATOM 527 C C . ASP A 1 69 ? -17.656 6.610 18.110 1.00 97.62 69 ASP A C 1
ATOM 529 O O . ASP A 1 69 ? -18.496 6.959 18.941 1.00 97.62 69 ASP A O 1
ATOM 533 N N . VAL A 1 70 ? -17.919 5.625 17.239 1.00 97.62 70 VAL A N 1
ATOM 534 C CA . VAL A 1 70 ? -19.218 4.926 17.192 1.00 97.62 70 VAL A CA 1
ATOM 535 C C . VAL A 1 70 ? -19.493 4.143 18.482 1.00 97.62 70 VAL A C 1
ATOM 537 O O . VAL A 1 70 ? -20.635 4.091 18.944 1.00 97.62 70 VAL A O 1
ATOM 540 N N . MET A 1 71 ? -18.477 3.519 19.080 1.00 97.06 71 MET A N 1
ATOM 541 C CA . MET A 1 71 ? -18.624 2.794 20.349 1.00 97.06 71 MET A CA 1
ATOM 542 C C . MET A 1 71 ? -18.939 3.748 21.508 1.00 97.06 71 MET A C 1
ATOM 544 O O . MET A 1 71 ? -19.839 3.458 22.302 1.00 97.06 71 MET A O 1
ATOM 548 N N . GLU A 1 72 ? -18.272 4.905 21.563 1.00 96.50 72 GLU A N 1
ATOM 549 C CA . GLU A 1 72 ? -18.532 5.947 22.558 1.00 96.50 72 GLU A CA 1
ATOM 550 C C . GLU A 1 72 ? -19.969 6.482 22.446 1.00 96.50 72 GLU A C 1
ATOM 552 O O . GLU A 1 72 ? -20.684 6.556 23.451 1.00 96.50 72 GLU A O 1
ATOM 557 N N . GLU A 1 73 ? -20.442 6.768 21.226 1.00 95.94 73 GLU A N 1
ATOM 558 C CA . GLU A 1 73 ? -21.822 7.210 20.974 1.00 95.94 73 GLU A CA 1
ATOM 559 C C . GLU A 1 73 ? -22.865 6.185 21.447 1.00 95.94 73 GLU A C 1
ATOM 561 O O . GLU A 1 73 ? -23.906 6.548 22.011 1.00 95.94 73 GLU A O 1
ATOM 566 N N . LEU A 1 74 ? -22.583 4.894 21.254 1.00 96.25 74 LEU A N 1
ATOM 567 C CA . LEU A 1 74 ? -23.449 3.795 21.681 1.00 96.25 74 LEU A CA 1
ATOM 568 C C . LEU A 1 74 ? -23.311 3.446 23.174 1.00 96.25 74 LEU A C 1
ATOM 570 O O . LEU A 1 74 ? -24.098 2.637 23.671 1.00 96.25 74 LEU A O 1
ATOM 574 N N . LYS A 1 75 ? -22.373 4.078 23.898 1.00 87.94 75 LYS A N 1
ATOM 575 C CA . LYS A 1 75 ? -22.014 3.774 25.297 1.00 87.94 75 LYS A CA 1
ATOM 576 C C . LYS A 1 75 ? -21.635 2.303 25.514 1.00 87.94 75 LYS A C 1
ATOM 578 O O . LYS A 1 75 ? -21.995 1.727 26.548 1.00 87.94 75 LYS A O 1
ATOM 583 N N . LEU A 1 76 ? -20.986 1.695 24.522 1.00 71.12 76 LEU A N 1
ATOM 584 C CA . LEU A 1 76 ? -20.498 0.314 24.565 1.00 71.12 76 LEU A CA 1
ATOM 585 C C . LEU A 1 76 ? -19.050 0.234 25.051 1.00 71.12 76 LEU A C 1
ATOM 587 O O . LEU A 1 76 ? -18.283 1.187 24.806 1.00 71.12 76 LEU A O 1
#

Organism: NCBI:txid116150

pL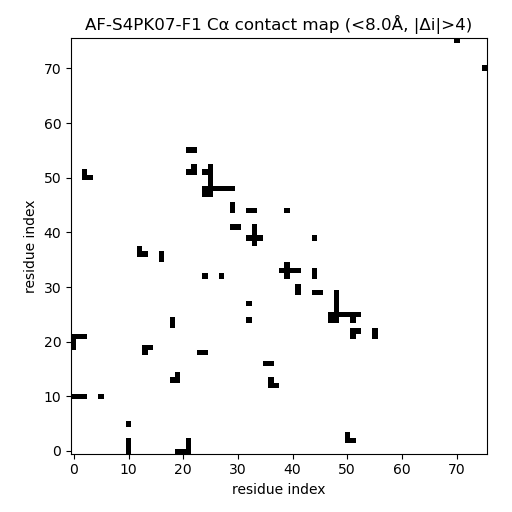DDT: mean 93.82, std 6.69, range [71.12, 98.56]

Foldseek 3Di:
DDFPPQDPVQLVQCVVLVNPDLVSLLPDDLVSQQVSGPPQDSVNSVVSNVRSVVVVVVVVVVVVVVVVVVCVVVVD

Sequence (76 aa):
MELPAVKRARALQLVRAGYKRIEDIAKASVDELANNVAHLSRSAADHLISAARVMLIEKVENLRAEAEDVMEELKL

Solvent-accessible surface area (backbone atoms only — not comparable to full-atom values): 4260 Å² total; per-residue (Å²): 116,87,55,88,94,56,51,70,71,56,46,52,45,38,41,74,58,66,40,63,46,59,65,52,42,41,69,48,52,43,67,60,47,22,72,58,26,87,97,41,49,54,70,59,29,43,51,50,25,51,53,33,42,52,54,51,50,53,52,49,53,51,55,50,51,55,50,48,54,53,32,58,77,68,73,103

Radius of gyration: 15.83 Å; Cα contacts (8 Å, |Δi|>4): 56; chains: 1; bounding box: 38×19×43 Å